Protein AF-A0A4Q9GRA9-F1 (afdb_monomer_lite)

Organism: NCBI:txid2528245

Radius of gyration: 16.98 Å; chains: 1; bounding box: 42×14×46 Å

Structure (mmCIF, N/CA/C/O backbone):
data_AF-A0A4Q9GRA9-F1
#
_entry.id   AF-A0A4Q9GRA9-F1
#
loop_
_atom_site.group_PDB
_atom_site.id
_atom_site.type_symbol
_atom_site.label_atom_id
_atom_site.label_alt_id
_atom_site.label_comp_id
_atom_site.label_asym_id
_atom_site.label_entity_id
_atom_site.label_seq_id
_atom_site.pdbx_PDB_ins_code
_atom_site.Cartn_x
_atom_site.Cartn_y
_atom_site.Cartn_z
_atom_site.occupancy
_atom_site.B_iso_or_equiv
_atom_site.auth_seq_id
_atom_site.auth_comp_id
_atom_site.auth_asym_id
_atom_site.auth_atom_id
_atom_site.pdbx_PDB_model_num
ATOM 1 N N . MET A 1 1 ? 21.682 0.343 -7.672 1.00 51.22 1 MET A N 1
ATOM 2 C CA . MET A 1 1 ? 20.466 -0.331 -7.163 1.00 51.22 1 MET A CA 1
ATOM 3 C C . MET A 1 1 ? 19.397 0.739 -7.006 1.00 51.22 1 MET A C 1
ATOM 5 O O . MET A 1 1 ? 19.747 1.832 -6.574 1.00 51.22 1 MET A O 1
ATOM 9 N N . ASN A 1 2 ? 18.175 0.496 -7.486 1.00 65.62 2 ASN A N 1
ATOM 10 C CA . ASN A 1 2 ? 17.130 1.506 -7.710 1.00 65.62 2 ASN A CA 1
ATOM 11 C C . ASN A 1 2 ? 16.604 2.118 -6.397 1.00 65.62 2 ASN A C 1
ATOM 13 O O . ASN A 1 2 ? 15.512 1.782 -5.946 1.00 65.62 2 ASN A O 1
ATOM 17 N N . GLY A 1 3 ? 17.356 3.052 -5.804 1.00 85.69 3 GLY A N 1
ATOM 18 C CA . GLY A 1 3 ? 17.042 3.643 -4.496 1.00 85.69 3 GLY A CA 1
ATOM 19 C C . GLY A 1 3 ? 15.642 4.261 -4.394 1.00 85.69 3 GLY A C 1
ATOM 20 O O . GLY A 1 3 ? 15.057 4.274 -3.316 1.00 85.69 3 GLY A O 1
ATOM 21 N N . SER A 1 4 ? 15.061 4.709 -5.510 1.00 90.75 4 SER A N 1
ATOM 22 C CA . SER A 1 4 ? 13.679 5.202 -5.552 1.00 90.75 4 SER A CA 1
ATOM 23 C C . SER A 1 4 ? 12.638 4.092 -5.364 1.00 90.75 4 SER A C 1
ATOM 25 O O . SER A 1 4 ? 11.660 4.307 -4.654 1.00 90.75 4 SER A O 1
ATOM 27 N N . ILE A 1 5 ? 12.843 2.904 -5.946 1.00 93.06 5 ILE A N 1
ATOM 28 C CA . ILE A 1 5 ? 11.929 1.757 -5.795 1.00 93.06 5 ILE A CA 1
ATOM 29 C C . ILE A 1 5 ? 11.963 1.256 -4.353 1.00 93.06 5 ILE A C 1
ATOM 31 O O . ILE A 1 5 ? 10.911 1.110 -3.729 1.00 93.06 5 ILE A O 1
ATOM 35 N N . ASP A 1 6 ? 13.160 1.102 -3.786 1.00 94.00 6 ASP A N 1
ATOM 36 C CA . ASP A 1 6 ? 13.331 0.700 -2.387 1.00 94.00 6 ASP A CA 1
ATOM 37 C C . ASP A 1 6 ? 12.654 1.690 -1.426 1.00 94.00 6 ASP A C 1
ATOM 39 O O . ASP A 1 6 ? 11.977 1.290 -0.473 1.00 94.00 6 ASP A O 1
ATOM 43 N N . GLN A 1 7 ? 12.773 2.995 -1.693 1.00 96.56 7 GLN A N 1
ATOM 44 C CA . GLN A 1 7 ? 12.129 4.037 -0.893 1.00 96.56 7 GLN A CA 1
ATOM 45 C C . GLN A 1 7 ? 10.594 3.994 -0.994 1.00 96.56 7 GLN A C 1
ATOM 47 O O . GLN A 1 7 ? 9.905 4.207 0.012 1.00 96.56 7 GLN A O 1
ATOM 52 N N . ILE A 1 8 ? 10.046 3.688 -2.175 1.00 96.38 8 ILE A N 1
ATOM 53 C CA . ILE A 1 8 ? 8.601 3.508 -2.371 1.00 96.38 8 ILE A CA 1
ATOM 54 C C . ILE A 1 8 ? 8.118 2.280 -1.593 1.00 96.38 8 ILE A C 1
ATOM 56 O O . ILE A 1 8 ? 7.189 2.396 -0.792 1.00 96.38 8 ILE A O 1
ATOM 60 N N . LEU A 1 9 ? 8.788 1.131 -1.731 1.00 96.44 9 LEU A N 1
ATOM 61 C CA . LEU A 1 9 ? 8.447 -0.093 -0.995 1.00 96.44 9 LEU A CA 1
ATOM 62 C C . LEU A 1 9 ? 8.503 0.121 0.525 1.00 96.44 9 LEU A C 1
ATOM 64 O O . LEU A 1 9 ? 7.610 -0.317 1.255 1.00 96.44 9 LEU A O 1
ATOM 68 N N . LYS A 1 10 ? 9.508 0.857 1.015 1.00 97.38 10 LYS A N 1
ATOM 69 C CA . LYS A 1 10 ? 9.617 1.225 2.432 1.00 97.38 10 LYS A CA 1
ATOM 70 C C . LYS A 1 10 ? 8.453 2.109 2.886 1.00 97.38 10 LYS A C 1
ATOM 72 O O . LYS A 1 10 ? 7.887 1.864 3.949 1.00 97.38 10 LYS A O 1
ATOM 77 N N . THR A 1 11 ? 8.074 3.104 2.086 1.00 98.00 11 THR A N 1
ATOM 78 C CA . THR A 1 11 ? 6.925 3.983 2.369 1.00 98.00 11 THR A CA 1
ATOM 79 C C . THR A 1 11 ? 5.623 3.188 2.445 1.00 98.00 11 THR A C 1
ATOM 81 O O . THR A 1 11 ? 4.866 3.336 3.404 1.00 98.00 11 THR A O 1
ATOM 84 N N . LEU A 1 12 ? 5.393 2.284 1.491 1.00 98.06 12 LEU A N 1
ATOM 85 C CA . LEU A 1 12 ? 4.211 1.421 1.457 1.00 98.06 12 LEU A CA 1
ATOM 86 C C . LEU A 1 12 ? 4.158 0.482 2.667 1.00 98.06 12 LEU A C 1
ATOM 88 O O . LEU A 1 12 ? 3.104 0.319 3.278 1.00 98.06 12 LEU A O 1
ATOM 92 N N . LYS A 1 13 ? 5.298 -0.079 3.087 1.00 97.62 13 LYS A N 1
ATOM 93 C CA . LYS A 1 13 ? 5.384 -0.892 4.308 1.00 97.62 13 LYS A CA 1
ATOM 94 C C . LYS A 1 13 ? 5.013 -0.090 5.559 1.00 97.62 13 LYS A C 1
ATOM 96 O O . LYS A 1 13 ? 4.250 -0.580 6.390 1.00 97.62 13 LYS A O 1
ATOM 101 N N . THR A 1 14 ? 5.515 1.137 5.686 1.00 98.25 14 THR A N 1
ATOM 102 C CA . THR A 1 14 ? 5.150 2.036 6.791 1.00 98.25 14 THR A CA 1
ATOM 103 C C . THR A 1 14 ? 3.659 2.361 6.771 1.00 98.25 14 THR A C 1
ATOM 105 O O . THR A 1 14 ? 3.016 2.300 7.817 1.00 98.25 14 THR A O 1
ATOM 108 N N . LEU A 1 15 ? 3.089 2.628 5.592 1.00 98.06 15 LEU A N 1
ATOM 109 C CA . LEU A 1 15 ? 1.654 2.859 5.434 1.00 98.06 15 LEU A CA 1
ATOM 110 C C . LEU A 1 15 ? 0.839 1.654 5.926 1.00 98.06 15 LEU A C 1
ATOM 112 O O . LEU A 1 15 ? -0.072 1.843 6.722 1.00 98.06 15 LEU A O 1
ATOM 116 N N . ARG A 1 16 ? 1.216 0.418 5.563 1.00 97.50 16 ARG A N 1
ATOM 117 C CA . ARG A 1 16 ? 0.548 -0.806 6.060 1.00 97.50 16 ARG A CA 1
ATOM 118 C C . ARG A 1 16 ? 0.567 -0.908 7.581 1.00 97.50 16 ARG A C 1
ATOM 120 O O . ARG A 1 16 ? -0.442 -1.282 8.173 1.00 97.50 16 ARG A O 1
ATOM 127 N N . LEU A 1 17 ? 1.706 -0.604 8.205 1.00 97.44 17 LEU A N 1
ATOM 128 C CA . LEU A 1 17 ? 1.842 -0.636 9.663 1.00 97.44 17 LEU A CA 1
ATOM 129 C C . LEU A 1 17 ? 0.967 0.432 10.325 1.00 97.44 17 LEU A C 1
ATOM 131 O O . LEU A 1 17 ? 0.277 0.141 11.298 1.00 97.44 17 LEU A O 1
ATOM 135 N N . LEU A 1 18 ? 0.937 1.644 9.768 1.00 97.12 18 LEU A N 1
ATOM 136 C CA . LEU A 1 18 ? 0.087 2.719 10.271 1.00 97.12 18 LEU A CA 1
ATOM 137 C C . LEU A 1 18 ? -1.401 2.371 10.132 1.00 97.12 18 LEU A C 1
ATOM 139 O O . LEU A 1 18 ? -2.161 2.551 11.079 1.00 97.12 18 LEU A O 1
ATOM 143 N N . SER A 1 19 ? -1.803 1.806 8.992 1.00 97.31 19 SER A N 1
ATOM 144 C CA . SER A 1 19 ? -3.160 1.307 8.763 1.00 97.31 19 SER A CA 1
ATOM 145 C C . SER A 1 19 ? -3.540 0.203 9.742 1.00 97.31 19 SER A C 1
ATOM 147 O O . SER A 1 19 ? -4.652 0.194 10.256 1.00 97.31 19 SER A O 1
ATOM 149 N N . LEU A 1 20 ? -2.626 -0.721 10.043 1.00 96.00 20 LEU A N 1
ATOM 150 C CA . LEU A 1 20 ? -2.866 -1.752 11.049 1.00 96.00 20 LEU A CA 1
ATOM 151 C C . LEU A 1 20 ? -3.092 -1.137 12.436 1.00 96.00 20 LEU A C 1
ATOM 153 O O . LEU A 1 20 ? -4.073 -1.477 13.092 1.00 96.00 20 LEU A O 1
ATOM 157 N N . ASN A 1 21 ? -2.234 -0.206 12.855 1.00 95.94 21 ASN A N 1
ATOM 158 C CA . ASN A 1 21 ? -2.379 0.477 14.141 1.00 95.94 21 ASN A CA 1
ATOM 159 C C . ASN A 1 21 ? -3.701 1.253 14.219 1.00 95.94 21 ASN A C 1
ATOM 161 O O . ASN A 1 21 ? -4.400 1.174 15.225 1.00 95.94 21 ASN A O 1
ATOM 165 N N . ALA A 1 22 ? -4.085 1.935 13.138 1.00 95.62 22 ALA A N 1
ATOM 166 C CA . ALA A 1 22 ? -5.361 2.636 13.050 1.00 95.62 22 ALA A CA 1
ATOM 167 C C . ALA A 1 22 ? -6.559 1.674 13.136 1.00 95.62 22 ALA A C 1
ATOM 169 O O . ALA A 1 22 ? -7.524 1.974 13.832 1.00 95.62 22 ALA A O 1
ATOM 170 N N . ARG A 1 23 ? -6.489 0.490 12.505 1.00 95.31 23 ARG A N 1
ATOM 171 C CA . ARG A 1 23 ? -7.520 -0.556 12.646 1.00 95.31 23 ARG A CA 1
ATOM 172 C C . ARG A 1 23 ? -7.627 -1.075 14.081 1.00 95.31 23 ARG A C 1
ATOM 174 O O . ARG A 1 23 ? -8.736 -1.300 14.552 1.00 95.31 23 ARG A O 1
ATOM 181 N N . ILE A 1 24 ? -6.500 -1.266 14.769 1.00 94.94 24 ILE A N 1
ATOM 182 C CA . ILE A 1 24 ? -6.477 -1.712 16.171 1.00 94.94 24 ILE A CA 1
ATOM 183 C C . ILE A 1 24 ? -7.125 -0.659 17.075 1.00 94.94 24 ILE A C 1
ATOM 185 O O . ILE A 1 24 ? -7.985 -0.998 17.884 1.00 94.94 24 ILE A O 1
ATOM 189 N N . GLU A 1 25 ? -6.766 0.616 16.913 1.00 96.12 25 GLU A N 1
ATOM 190 C CA . GLU A 1 25 ? -7.339 1.690 17.732 1.00 96.12 25 GLU A CA 1
ATOM 191 C C . GLU A 1 25 ? -8.826 1.912 17.420 1.00 96.12 25 GLU A C 1
ATOM 193 O O . GLU A 1 25 ? -9.628 2.114 18.329 1.00 96.12 25 GLU A O 1
ATOM 198 N N . ALA A 1 26 ? -9.222 1.776 16.151 1.00 95.88 26 ALA A N 1
ATOM 199 C CA . ALA A 1 26 ? -10.623 1.783 15.746 1.00 95.88 26 ALA A CA 1
ATOM 200 C C . ALA A 1 26 ? -11.418 0.651 16.417 1.00 95.88 26 ALA A C 1
ATOM 202 O O . ALA A 1 26 ? -12.506 0.889 16.934 1.00 95.88 26 ALA A O 1
ATOM 203 N N . ALA A 1 27 ? -10.866 -0.564 16.480 1.00 93.50 27 ALA A N 1
ATOM 204 C CA . ALA A 1 27 ? -11.490 -1.659 17.217 1.00 93.50 27 ALA A CA 1
ATOM 205 C C . ALA A 1 27 ? -11.573 -1.360 18.726 1.00 93.50 27 ALA A C 1
ATOM 207 O O . ALA A 1 27 ? -12.583 -1.660 19.357 1.00 93.50 27 ALA A O 1
ATOM 208 N N . ARG A 1 28 ? -10.547 -0.716 19.301 1.00 95.38 28 ARG A N 1
ATOM 209 C CA . ARG A 1 28 ? -10.516 -0.324 20.720 1.00 95.38 28 ARG A CA 1
ATOM 210 C C . ARG A 1 28 ? -11.576 0.724 21.074 1.00 95.38 28 ARG A C 1
ATOM 212 O O . ARG A 1 28 ? -12.092 0.715 22.188 1.00 95.38 28 ARG A O 1
ATOM 219 N N . ALA A 1 29 ? -11.916 1.601 20.133 1.00 95.81 29 ALA A N 1
ATOM 220 C CA . ALA A 1 29 ? -12.929 2.642 20.295 1.00 95.81 29 ALA A CA 1
ATOM 221 C C . ALA A 1 29 ? -14.383 2.143 20.123 1.00 95.81 29 ALA A C 1
ATOM 223 O O . ALA A 1 29 ? -15.311 2.949 20.220 1.00 95.81 29 ALA A O 1
ATOM 224 N N . ASN A 1 30 ? -14.600 0.839 19.892 1.00 90.56 30 ASN A N 1
ATOM 225 C CA . ASN A 1 30 ? -15.916 0.233 19.661 1.00 90.56 30 ASN A CA 1
ATOM 226 C C . ASN A 1 30 ? -16.724 1.021 18.604 1.00 90.56 30 ASN A C 1
ATOM 228 O O . ASN A 1 30 ? -16.233 1.266 17.502 1.00 90.56 30 ASN A O 1
ATOM 232 N N . GLU A 1 31 ? -17.947 1.454 18.927 1.00 92.31 31 GLU A N 1
ATOM 233 C CA . GLU A 1 31 ? -18.833 2.173 18.001 1.00 92.31 31 GLU A CA 1
ATOM 234 C C . GLU A 1 31 ? -18.234 3.497 17.500 1.00 92.31 31 GLU A C 1
ATOM 236 O O . GLU A 1 31 ? -18.429 3.869 16.342 1.00 92.31 31 GLU A O 1
ATOM 241 N N . HIS A 1 32 ? -17.426 4.178 18.321 1.00 90.81 32 HIS A N 1
ATOM 242 C CA . HIS A 1 32 ? -16.770 5.434 17.942 1.00 90.81 32 HIS A CA 1
ATOM 243 C C . HIS A 1 32 ? -15.645 5.240 16.914 1.00 90.81 32 HIS A C 1
ATOM 245 O O . HIS A 1 32 ? -15.243 6.191 16.245 1.00 90.81 32 HIS A O 1
ATOM 251 N N . GLY A 1 33 ? -15.135 4.014 16.771 1.00 93.81 33 GLY A N 1
ATOM 252 C CA . GLY A 1 33 ? -14.077 3.677 15.824 1.00 93.81 33 GLY A CA 1
ATOM 253 C C . GLY A 1 33 ? -14.567 3.144 14.481 1.00 93.81 33 GLY A C 1
ATOM 254 O O . GLY A 1 33 ? -13.750 2.952 13.582 1.00 93.81 33 GLY A O 1
ATOM 255 N N . ALA A 1 34 ? -15.873 2.925 14.296 1.00 91.50 34 ALA A N 1
ATOM 256 C CA . ALA A 1 34 ? -16.408 2.252 13.109 1.00 91.50 34 ALA A CA 1
ATOM 257 C C . ALA A 1 34 ? -15.993 2.930 11.787 1.00 91.50 34 ALA A C 1
ATOM 259 O O . ALA A 1 34 ? -15.507 2.260 10.875 1.00 91.50 34 ALA A O 1
ATOM 260 N N . GLY A 1 35 ? -16.090 4.262 11.705 1.00 91.25 35 GLY A N 1
ATOM 261 C CA . GLY A 1 35 ? -15.662 5.019 10.521 1.00 91.25 35 GLY A CA 1
ATOM 262 C C . GLY A 1 35 ? -14.149 4.958 10.278 1.00 91.25 35 GLY A C 1
ATOM 263 O O . GLY A 1 35 ? -13.703 4.800 9.142 1.00 91.25 35 GLY A O 1
ATOM 264 N N . PHE A 1 36 ? -13.347 5.002 11.345 1.00 91.94 36 PHE A N 1
ATOM 265 C CA . PHE A 1 36 ? -11.889 4.890 11.247 1.00 91.94 36 PHE A CA 1
ATOM 266 C C . PHE A 1 36 ? -11.438 3.491 10.818 1.00 91.94 36 PHE A C 1
ATOM 268 O O . PHE A 1 36 ? -10.444 3.368 10.103 1.00 91.94 36 PHE A O 1
ATOM 275 N N . SER A 1 37 ? -12.184 2.446 11.188 1.00 94.94 37 SER A N 1
ATOM 276 C CA . SER A 1 37 ? -11.914 1.069 10.764 1.00 94.94 37 SER A CA 1
ATOM 277 C C . SER A 1 37 ? -11.994 0.923 9.241 1.00 94.94 37 SER A C 1
ATOM 279 O O . SER A 1 37 ? -11.098 0.335 8.633 1.00 94.94 37 SER A O 1
ATOM 281 N N . VAL A 1 38 ? -13.011 1.537 8.619 1.00 95.81 38 VAL A N 1
ATOM 282 C CA . VAL A 1 38 ? -13.184 1.550 7.156 1.00 95.81 38 VAL A CA 1
ATOM 283 C C . VAL A 1 38 ? -12.009 2.255 6.484 1.00 95.81 38 VAL A C 1
ATOM 285 O O . VAL A 1 38 ? -11.354 1.677 5.621 1.00 95.81 38 VAL A O 1
ATOM 288 N N . VAL A 1 39 ? -11.669 3.467 6.933 1.00 96.12 39 VAL A N 1
ATOM 289 C CA . VAL A 1 39 ? -10.539 4.233 6.375 1.00 96.12 39 VAL A CA 1
ATOM 290 C C . VAL A 1 39 ? -9.229 3.452 6.487 1.00 96.12 39 VAL A C 1
ATOM 292 O O . VAL A 1 39 ? -8.451 3.373 5.537 1.00 96.12 39 VAL A O 1
ATOM 295 N N . ALA A 1 40 ? -8.983 2.832 7.636 1.00 97.19 40 ALA A N 1
ATOM 296 C CA . A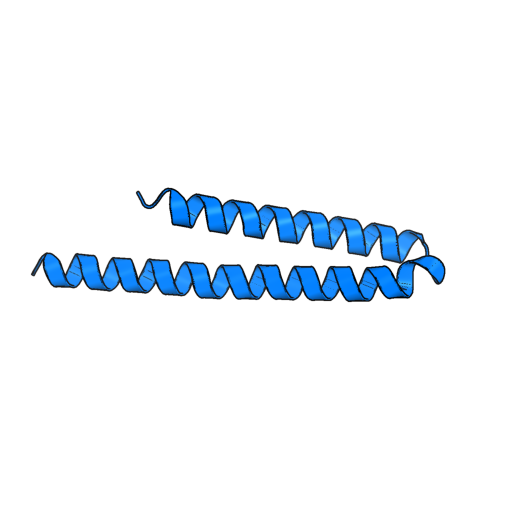LA A 1 40 ? -7.761 2.086 7.867 1.00 97.19 40 ALA A CA 1
ATOM 297 C C . ALA A 1 40 ? -7.690 0.796 7.020 1.00 97.19 40 ALA A C 1
ATOM 299 O O . ALA A 1 40 ? -6.599 0.367 6.635 1.00 97.19 40 ALA A O 1
ATOM 300 N N . GLN A 1 41 ? -8.834 0.202 6.669 1.00 97.06 41 GLN A N 1
ATOM 301 C CA . GLN A 1 41 ? -8.905 -0.902 5.714 1.00 97.06 41 GLN A CA 1
ATOM 302 C C . GLN A 1 41 ? -8.608 -0.446 4.277 1.00 97.06 41 GLN A C 1
ATOM 304 O O . GLN A 1 41 ? -7.800 -1.089 3.603 1.00 97.06 41 GLN A O 1
ATOM 309 N N . GLU A 1 42 ? -9.153 0.692 3.843 1.00 97.75 42 GLU A N 1
ATOM 310 C CA . GLU A 1 42 ? -8.862 1.279 2.526 1.00 97.75 42 GLU A CA 1
ATOM 311 C C . GLU A 1 42 ? -7.375 1.623 2.369 1.00 97.75 42 GLU A C 1
ATOM 313 O O . GLU A 1 42 ? -6.741 1.268 1.375 1.00 97.75 42 GLU A O 1
ATOM 318 N N . MET A 1 43 ? -6.763 2.229 3.391 1.00 97.56 43 MET A N 1
ATOM 319 C CA . MET A 1 43 ? -5.327 2.534 3.377 1.00 97.56 43 MET A CA 1
ATOM 320 C C . MET A 1 43 ? -4.462 1.268 3.264 1.00 97.56 43 MET A C 1
ATOM 322 O O . MET A 1 43 ? -3.448 1.268 2.562 1.00 97.56 43 MET A O 1
ATOM 326 N N . MET A 1 44 ? -4.868 0.170 3.913 1.00 97.38 44 MET A N 1
ATOM 327 C CA . MET A 1 44 ? -4.192 -1.121 3.774 1.00 97.38 44 MET A CA 1
ATOM 328 C C . MET A 1 44 ? -4.333 -1.668 2.347 1.00 97.38 44 MET A C 1
ATOM 330 O O . MET A 1 44 ? -3.361 -2.189 1.797 1.00 97.38 44 MET A O 1
ATOM 334 N N . GLY A 1 45 ? -5.508 -1.525 1.729 1.00 97.88 45 GLY A N 1
ATOM 335 C CA . GLY A 1 45 ? -5.736 -1.847 0.319 1.00 97.88 45 GLY A CA 1
ATOM 336 C C . GLY A 1 45 ? -4.817 -1.059 -0.617 1.00 97.88 45 GLY A C 1
ATOM 337 O O . GLY A 1 45 ? -4.103 -1.654 -1.424 1.00 97.88 45 GLY A O 1
ATOM 338 N N . LEU A 1 46 ? -4.746 0.263 -0.446 1.00 98.00 46 LEU A N 1
ATOM 339 C CA . LEU A 1 46 ? -3.879 1.143 -1.237 1.00 98.00 46 LEU A CA 1
ATOM 340 C C . LEU A 1 46 ? -2.401 0.770 -1.111 1.00 98.00 46 LEU A C 1
ATOM 342 O O . LEU A 1 46 ? -1.682 0.734 -2.109 1.00 98.00 46 LEU A O 1
ATOM 346 N N . ALA A 1 47 ? -1.945 0.440 0.097 1.0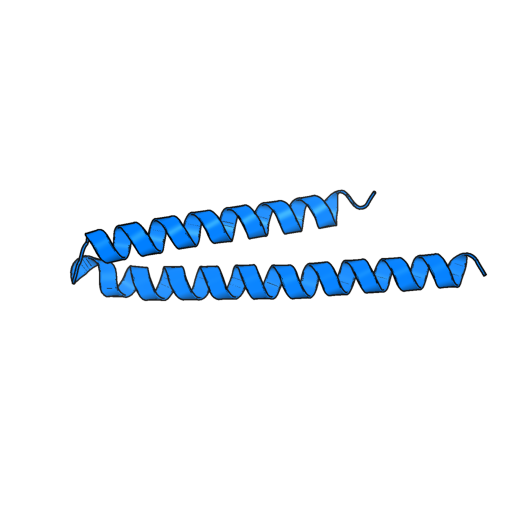0 98.25 47 ALA A N 1
ATOM 347 C CA . ALA A 1 47 ? -0.562 0.043 0.308 1.00 98.25 47 ALA A CA 1
ATOM 348 C C . ALA A 1 47 ? -0.216 -1.295 -0.379 1.00 98.25 47 ALA A C 1
ATOM 350 O O . ALA A 1 47 ? 0.853 -1.420 -0.974 1.00 98.25 47 ALA A O 1
ATOM 351 N N . ASN A 1 48 ? -1.130 -2.275 -0.349 1.00 97.94 48 ASN A N 1
ATOM 352 C CA . ASN A 1 48 ? -0.992 -3.538 -1.090 1.00 97.94 48 ASN A CA 1
ATOM 353 C C . ASN A 1 48 ? -0.936 -3.314 -2.609 1.00 97.94 48 ASN A C 1
ATOM 355 O O . ASN A 1 48 ? -0.087 -3.879 -3.304 1.00 97.94 48 ASN A O 1
ATOM 359 N N . ALA A 1 49 ? -1.856 -2.496 -3.122 1.00 98.19 49 ALA A N 1
ATOM 360 C CA . ALA A 1 49 ? -1.944 -2.186 -4.542 1.00 98.19 49 ALA A CA 1
ATOM 361 C C . ALA A 1 49 ? -0.675 -1.468 -5.022 1.00 98.19 49 ALA A C 1
ATOM 363 O O . ALA A 1 49 ? -0.070 -1.871 -6.016 1.00 98.19 49 ALA A O 1
ATOM 364 N N . GLY A 1 50 ? -0.214 -0.471 -4.262 1.00 98.12 50 GLY A N 1
ATOM 365 C CA . GLY A 1 50 ? 1.031 0.240 -4.538 1.00 98.12 50 GLY A CA 1
ATOM 366 C C . GLY A 1 50 ? 2.249 -0.684 -4.547 1.00 98.12 50 GLY A C 1
ATOM 367 O O . GLY A 1 50 ? 3.109 -0.551 -5.417 1.00 98.12 50 GLY A O 1
ATOM 368 N N . GLU A 1 51 ? 2.314 -1.660 -3.635 1.00 97.81 51 GLU A N 1
ATOM 369 C CA . GLU A 1 51 ? 3.417 -2.630 -3.591 1.00 97.81 51 GLU A CA 1
ATOM 370 C C . GLU A 1 51 ? 3.431 -3.506 -4.847 1.00 97.81 51 GLU A C 1
ATOM 372 O O . GLU A 1 51 ? 4.482 -3.702 -5.457 1.00 97.81 51 GLU A O 1
ATOM 377 N N . THR A 1 52 ? 2.255 -3.963 -5.278 1.00 98.00 52 THR A N 1
ATOM 378 C CA . THR A 1 52 ? 2.093 -4.772 -6.494 1.00 98.00 52 THR A CA 1
ATOM 379 C C . THR A 1 52 ? 2.562 -4.011 -7.735 1.00 98.00 52 THR A C 1
ATOM 381 O O . THR A 1 52 ? 3.363 -4.530 -8.512 1.00 98.00 52 THR A O 1
ATOM 384 N N . VAL A 1 53 ? 2.122 -2.758 -7.895 1.00 98.06 53 VAL A N 1
ATOM 385 C CA . VAL A 1 53 ? 2.530 -1.898 -9.019 1.00 98.06 53 VAL A CA 1
ATOM 386 C C . VAL A 1 53 ? 4.034 -1.631 -8.992 1.00 98.06 53 VAL A C 1
ATOM 388 O O . VAL A 1 53 ? 4.701 -1.740 -10.018 1.00 98.06 53 VAL A O 1
ATOM 391 N N . THR A 1 54 ? 4.591 -1.338 -7.817 1.00 97.19 54 THR A N 1
ATOM 392 C CA . THR A 1 54 ? 6.025 -1.050 -7.666 1.00 97.19 54 THR A CA 1
ATOM 393 C C . THR A 1 54 ? 6.886 -2.253 -8.060 1.00 97.19 54 THR A C 1
ATOM 395 O O . THR A 1 54 ? 7.864 -2.094 -8.787 1.00 97.19 54 THR A O 1
ATOM 398 N N . ARG A 1 55 ? 6.490 -3.468 -7.660 1.00 96.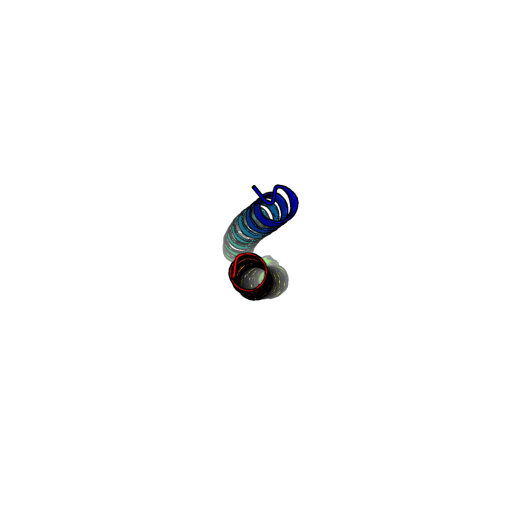12 55 ARG A N 1
ATOM 399 C CA . ARG A 1 55 ? 7.169 -4.710 -8.068 1.00 96.12 55 ARG A CA 1
ATOM 400 C C . ARG A 1 55 ? 7.026 -4.996 -9.561 1.00 96.12 55 ARG A C 1
ATOM 402 O O . ARG A 1 55 ? 7.962 -5.487 -10.182 1.00 96.12 55 ARG A O 1
ATOM 409 N N . ALA A 1 56 ? 5.878 -4.678 -10.158 1.00 96.94 56 ALA A N 1
ATOM 410 C CA . ALA A 1 56 ? 5.699 -4.807 -11.601 1.00 96.94 56 ALA A CA 1
ATOM 411 C C . ALA A 1 56 ? 6.657 -3.883 -12.376 1.00 96.94 56 ALA A C 1
ATOM 413 O O . ALA A 1 56 ? 7.270 -4.324 -13.346 1.00 96.94 56 ALA A O 1
ATOM 414 N N . ILE A 1 57 ? 6.843 -2.641 -11.911 1.00 95.81 57 ILE A N 1
ATOM 415 C CA . ILE A 1 57 ? 7.819 -1.698 -12.480 1.00 95.81 57 ILE A CA 1
ATOM 416 C C . ILE A 1 57 ? 9.247 -2.235 -12.329 1.00 95.81 57 ILE A C 1
ATOM 418 O O . ILE A 1 57 ? 10.016 -2.194 -13.285 1.00 95.81 57 ILE A O 1
ATOM 422 N N . GLU A 1 58 ? 9.603 -2.762 -11.156 1.00 94.50 58 GLU A N 1
ATOM 423 C CA . GLU A 1 58 ? 10.923 -3.359 -10.913 1.00 94.50 58 GLU A CA 1
ATOM 424 C C . GLU A 1 58 ? 11.225 -4.502 -11.894 1.00 94.50 58 GLU A C 1
ATOM 426 O O . GLU A 1 58 ? 12.295 -4.527 -12.505 1.00 94.50 58 GLU A O 1
ATOM 431 N N . ASN A 1 59 ? 10.254 -5.391 -12.111 1.00 95.12 59 ASN A N 1
ATOM 432 C CA . ASN A 1 59 ? 10.371 -6.486 -13.072 1.00 95.12 59 ASN A CA 1
ATOM 433 C C . ASN A 1 59 ? 10.510 -5.982 -14.514 1.00 95.12 59 ASN A C 1
ATOM 435 O O . ASN A 1 59 ? 11.303 -6.525 -15.280 1.00 95.12 59 ASN A O 1
ATOM 439 N N . GLU A 1 60 ? 9.761 -4.947 -14.900 1.00 95.81 60 GLU A N 1
ATOM 440 C CA . GLU A 1 60 ? 9.859 -4.374 -16.244 1.00 95.81 60 GLU A CA 1
ATOM 441 C C . GLU A 1 60 ? 11.227 -3.735 -16.494 1.00 95.81 60 GLU A C 1
ATOM 443 O O . GLU A 1 60 ? 11.843 -3.967 -17.531 1.00 95.81 60 GLU A O 1
ATOM 448 N N . LEU A 1 61 ? 11.761 -3.008 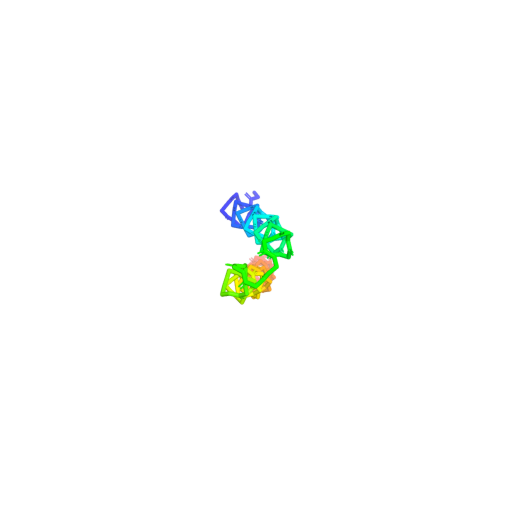-15.511 1.00 92.88 61 LEU A N 1
ATOM 449 C CA . LEU A 1 61 ? 13.108 -2.446 -15.591 1.00 92.88 61 LEU A CA 1
ATOM 450 C C . LEU A 1 61 ? 14.186 -3.533 -15.666 1.00 92.88 61 LEU A C 1
ATOM 452 O O . LEU A 1 61 ? 15.176 -3.355 -16.376 1.00 92.88 61 LEU A O 1
ATOM 456 N N . ALA A 1 62 ? 14.016 -4.651 -14.955 1.00 91.94 62 ALA A N 1
ATOM 457 C CA . ALA A 1 62 ? 14.920 -5.793 -15.065 1.00 91.94 62 ALA A CA 1
ATOM 458 C C . ALA A 1 62 ? 14.910 -6.367 -16.491 1.00 91.94 62 ALA A C 1
ATOM 460 O O . ALA A 1 62 ? 15.971 -6.498 -17.098 1.00 91.94 62 ALA A O 1
ATOM 461 N N . ARG A 1 63 ? 13.719 -6.586 -17.069 1.00 95.12 63 ARG A N 1
ATOM 462 C CA . ARG A 1 63 ? 13.565 -7.062 -18.455 1.00 95.12 63 ARG A CA 1
ATOM 463 C C . ARG A 1 63 ? 14.223 -6.133 -19.475 1.00 95.12 63 ARG A C 1
ATOM 465 O O . ARG A 1 63 ? 14.918 -6.609 -20.369 1.00 95.12 63 ARG A O 1
ATOM 472 N N . LEU A 1 64 ? 14.040 -4.820 -19.333 1.00 93.69 64 LEU A N 1
ATOM 473 C CA . LEU A 1 64 ? 14.669 -3.831 -20.214 1.00 93.69 64 LEU A CA 1
ATOM 474 C C . LEU A 1 64 ? 16.200 -3.845 -20.099 1.00 93.69 64 LEU A C 1
ATOM 476 O O . LEU A 1 64 ? 16.890 -3.786 -21.114 1.00 93.69 64 LEU A O 1
ATOM 480 N N . ASN A 1 65 ? 16.739 -3.953 -18.882 1.00 92.31 65 ASN A N 1
ATOM 481 C CA . ASN A 1 65 ? 18.186 -4.032 -18.670 1.00 92.31 65 ASN A CA 1
ATOM 482 C C . ASN A 1 65 ? 18.799 -5.299 -19.277 1.00 92.31 65 ASN A C 1
ATOM 484 O O . ASN A 1 65 ? 19.908 -5.237 -19.807 1.00 92.31 65 ASN A O 1
ATOM 488 N N . ASP A 1 66 ? 18.096 -6.429 -19.209 1.00 94.81 66 ASP A N 1
ATOM 489 C CA . ASP A 1 66 ? 18.549 -7.679 -19.82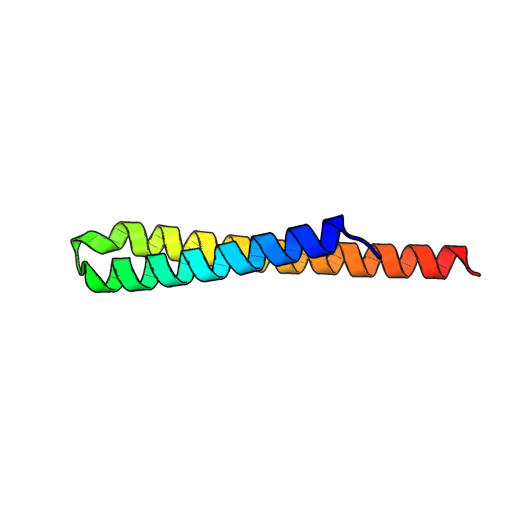0 1.00 94.81 66 ASP A CA 1
ATOM 490 C C . ASP A 1 66 ? 18.512 -7.593 -21.352 1.00 94.81 66 ASP A C 1
ATOM 492 O O . ASP A 1 66 ? 19.466 -8.005 -22.007 1.00 94.81 66 ASP A O 1
ATOM 496 N N . ALA A 1 67 ? 17.470 -6.976 -21.923 1.00 94.31 67 ALA A N 1
ATOM 497 C CA . ALA A 1 67 ? 17.356 -6.762 -23.366 1.00 94.31 67 ALA A CA 1
ATOM 498 C C . ALA A 1 67 ? 18.461 -5.854 -23.937 1.00 94.31 67 ALA A C 1
ATOM 500 O O . ALA A 1 67 ? 18.890 -6.068 -25.063 1.00 94.31 67 ALA A O 1
ATOM 501 N N . ILE A 1 68 ? 18.934 -4.860 -23.174 1.00 93.31 68 ILE A N 1
ATOM 502 C CA . ILE A 1 68 ? 20.028 -3.955 -23.582 1.00 93.31 68 ILE A CA 1
ATOM 503 C C . ILE A 1 68 ? 21.406 -4.642 -23.527 1.00 93.31 68 ILE A C 1
ATOM 505 O O . ILE A 1 68 ? 22.355 -4.175 -24.154 1.00 93.31 68 ILE A O 1
ATOM 509 N N . ARG A 1 69 ? 21.552 -5.722 -22.749 1.00 87.50 69 ARG A N 1
ATOM 510 C CA . ARG A 1 69 ? 22.822 -6.452 -22.585 1.00 87.50 69 ARG A CA 1
ATOM 511 C C . ARG A 1 69 ? 23.057 -7.547 -23.633 1.00 87.50 69 ARG A C 1
ATOM 513 O O . ARG A 1 69 ? 24.144 -8.125 -23.625 1.00 87.50 69 ARG A O 1
ATOM 520 N N . LEU A 1 70 ? 22.064 -7.834 -24.476 1.00 62.84 70 LEU A N 1
ATOM 521 C CA . LEU A 1 70 ? 22.161 -8.706 -25.653 1.00 62.84 70 LEU A CA 1
ATOM 522 C C . LEU A 1 70 ? 22.632 -7.910 -26.875 1.00 62.84 70 LEU A C 1
ATOM 524 O O . LEU A 1 70 ? 23.411 -8.491 -27.661 1.00 62.84 70 LEU A O 1
#

Sequence (70 aa):
MNGSIDQILKTLKTLRLLSLNARIEAARANEHGAGFSVVAQEMMGLANAGETVTRAIENELARLNDAIRL

Foldseek 3Di:
DPVVLVVQLVVLVVQLVVLVVQLVVLVVVPPVSPVSNVVSVVSNVVSVVSNVVSVVVVVVVVVVVVVVVD

pLDDT: mean 93.85, std 7.75, range [51.22, 98.25]

Secondary structure (DSSP, 8-state):
--HHHHHHHHHHHHHHHHHHHHHHHHHHTGGGGHHHHHHHHHHHHHHHHHHHHHHHHHHHHHHHHHHHT-

InterPro domains:
  IPR004089 Met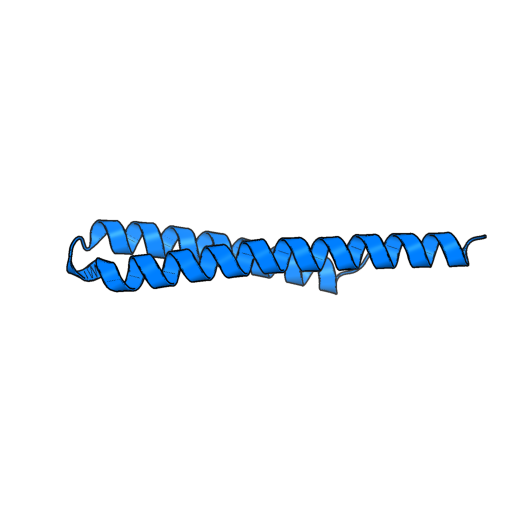hyl-accepting chemotaxis protein (MCP) signalling domain [PF00015] (16-63)
  IPR004089 Methyl-accepting chemotaxis protein (MCP) signalling domain [PS50111] (1-70)